Protein AF-A0A352VRL9-F1 (afdb_monomer_lite)

Structure (mmCIF, N/CA/C/O backbone):
data_AF-A0A352VRL9-F1
#
_entry.id   AF-A0A352VRL9-F1
#
loop_
_atom_site.group_PDB
_atom_site.id
_atom_site.type_symbol
_atom_site.label_atom_id
_atom_site.label_alt_id
_atom_site.label_comp_id
_atom_site.label_asym_id
_atom_site.label_entity_id
_atom_site.label_seq_id
_atom_site.pdbx_PDB_ins_code
_atom_site.Cartn_x
_atom_site.Cartn_y
_atom_site.Cartn_z
_atom_site.occupancy
_atom_site.B_iso_or_equiv
_atom_site.auth_seq_id
_atom_site.auth_comp_id
_atom_site.auth_asym_id
_atom_site.auth_atom_id
_atom_site.pdbx_PDB_model_num
ATOM 1 N N . MET A 1 1 ? -32.918 -59.573 40.817 1.00 37.94 1 MET A N 1
ATOM 2 C CA . MET A 1 1 ? -32.515 -59.338 39.415 1.00 37.94 1 MET A CA 1
ATOM 3 C C . MET A 1 1 ? -32.343 -57.843 39.234 1.00 37.94 1 MET A C 1
ATOM 5 O O . MET A 1 1 ? -33.210 -57.084 39.642 1.00 37.94 1 MET A O 1
ATOM 9 N N . VAL A 1 2 ? -31.150 -57.464 38.791 1.00 39.03 2 VAL A N 1
ATOM 10 C CA . VAL A 1 2 ? -30.606 -56.103 38.675 1.00 39.03 2 VAL A CA 1
ATOM 11 C C . VAL A 1 2 ? -31.219 -55.403 37.462 1.00 39.03 2 VAL A C 1
ATO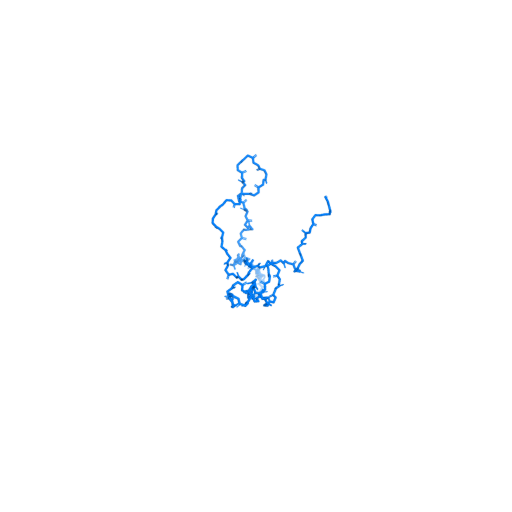M 13 O O . VAL A 1 2 ? -31.419 -56.088 36.470 1.00 39.03 2 VAL A O 1
ATOM 16 N N . THR A 1 3 ? -31.467 -54.086 37.537 1.00 39.69 3 THR A N 1
ATOM 17 C CA . THR A 1 3 ? -30.920 -53.074 36.597 1.00 39.69 3 THR A CA 1
ATOM 18 C C . THR A 1 3 ? -31.466 -51.678 36.912 1.00 39.69 3 THR A C 1
ATOM 20 O O . THR A 1 3 ? -32.622 -51.382 36.630 1.00 39.69 3 THR A O 1
ATOM 23 N N . ALA A 1 4 ? -30.612 -50.810 37.461 1.00 43.94 4 ALA A N 1
ATOM 24 C CA . ALA A 1 4 ? -30.795 -49.361 37.446 1.00 43.94 4 ALA A CA 1
ATOM 25 C C . ALA A 1 4 ? -30.023 -48.811 36.238 1.00 43.94 4 ALA A C 1
ATOM 27 O O . ALA A 1 4 ? -28.823 -49.056 36.111 1.00 43.94 4 ALA A O 1
ATOM 28 N N . ALA A 1 5 ? -30.711 -48.126 35.326 1.00 47.59 5 ALA A N 1
ATOM 29 C CA . ALA A 1 5 ? -30.103 -47.529 34.143 1.00 47.59 5 ALA A CA 1
ATOM 30 C C . ALA A 1 5 ? -29.514 -46.157 34.507 1.00 47.59 5 ALA A C 1
ATOM 32 O O . ALA A 1 5 ? -30.248 -45.240 34.869 1.00 47.59 5 ALA A O 1
ATOM 33 N N . ALA A 1 6 ? -28.191 -46.024 34.437 1.00 48.19 6 ALA A N 1
ATOM 34 C CA . ALA A 1 6 ? -27.501 -44.754 34.631 1.00 48.19 6 ALA A CA 1
ATOM 35 C C . ALA A 1 6 ? -27.432 -43.990 33.297 1.00 48.19 6 ALA A C 1
ATOM 37 O O . ALA A 1 6 ? -26.841 -44.469 32.331 1.00 48.19 6 ALA A O 1
ATOM 38 N N . LEU A 1 7 ? -28.036 -42.801 33.248 1.00 51.31 7 LEU A N 1
ATOM 39 C CA . LEU A 1 7 ? -27.875 -41.838 32.157 1.00 51.31 7 LEU A CA 1
ATOM 40 C C . LEU A 1 7 ? -26.551 -41.090 32.347 1.00 51.31 7 LEU A C 1
ATOM 42 O O . LEU A 1 7 ? -26.391 -40.330 33.301 1.00 51.31 7 LEU A O 1
ATOM 46 N N . ALA A 1 8 ? -25.600 -41.304 31.441 1.00 56.53 8 ALA A N 1
ATOM 47 C CA . ALA A 1 8 ? -24.369 -40.528 31.387 1.00 56.53 8 ALA A CA 1
ATOM 48 C C . ALA A 1 8 ? -24.637 -39.189 30.679 1.00 56.53 8 ALA A C 1
ATOM 50 O O . ALA A 1 8 ? -24.995 -39.163 29.502 1.00 56.53 8 ALA A O 1
ATOM 51 N N . VAL A 1 9 ? -24.469 -38.075 31.394 1.00 65.25 9 VAL A N 1
ATOM 52 C CA . VAL A 1 9 ? -24.470 -36.726 30.811 1.00 65.25 9 VAL A CA 1
ATOM 53 C C . VAL A 1 9 ? -23.088 -36.474 30.213 1.00 65.25 9 VAL A C 1
ATOM 55 O O . VAL A 1 9 ? -22.091 -36.449 30.931 1.00 65.25 9 VAL A O 1
ATOM 58 N N . LEU A 1 10 ? -23.022 -36.313 28.891 1.00 61.16 10 LEU A N 1
ATOM 59 C CA . LEU A 1 10 ? -21.794 -35.965 28.185 1.00 61.16 10 LEU A CA 1
ATOM 60 C C . LEU A 1 10 ? -21.612 -34.440 28.219 1.00 61.16 10 LEU A C 1
ATOM 62 O O . LEU A 1 10 ? -22.268 -33.710 27.479 1.00 61.16 10 LEU A O 1
ATOM 66 N N . SER A 1 11 ? -20.735 -33.949 29.092 1.00 66.25 11 SER A N 1
ATOM 67 C CA . SER A 1 11 ? -20.369 -32.531 29.144 1.00 66.25 11 SER A CA 1
ATOM 68 C C . SER A 1 11 ? -19.431 -32.194 27.981 1.00 66.25 11 SER A C 1
ATOM 70 O O . SER A 1 11 ? -18.267 -32.591 27.998 1.00 66.25 11 SER A O 1
ATOM 72 N N . LEU A 1 12 ? -19.905 -31.457 26.970 1.00 65.94 12 LEU A N 1
ATOM 73 C CA . LEU A 1 12 ? -19.022 -30.871 25.957 1.00 65.94 12 LEU A CA 1
ATOM 74 C C . LEU A 1 12 ? -18.236 -29.719 26.595 1.00 65.94 12 LEU A C 1
ATOM 76 O O . LEU A 1 12 ? -18.777 -28.644 26.849 1.00 65.94 12 LEU A O 1
ATOM 80 N N . SER A 1 13 ? -16.949 -29.932 26.854 1.00 66.75 13 SER A N 1
ATOM 81 C CA . SER A 1 13 ? -16.031 -28.857 27.225 1.00 66.75 13 SER A CA 1
ATOM 82 C C . SER A 1 13 ? -15.745 -27.992 25.995 1.00 66.75 13 SER A C 1
ATOM 84 O O . SER A 1 13 ? -14.982 -28.396 25.116 1.00 66.75 13 SER A O 1
ATOM 86 N N . VAL A 1 14 ? -16.350 -26.804 25.924 1.00 67.19 14 VAL A N 1
ATOM 87 C CA . VAL A 1 14 ? -15.980 -25.772 24.945 1.00 67.19 14 VAL A CA 1
ATOM 88 C C . VAL A 1 14 ? -14.626 -25.205 25.371 1.00 67.19 14 VAL A C 1
ATOM 90 O O . VAL A 1 14 ? -14.543 -24.345 26.244 1.00 67.19 14 VAL A O 1
ATOM 93 N N . GLY A 1 15 ? -13.547 -25.743 24.806 1.00 66.50 15 GLY A N 1
ATOM 94 C CA . GLY A 1 15 ? -12.219 -25.150 24.936 1.00 66.50 15 GLY A CA 1
ATOM 95 C C . GLY A 1 15 ? -12.144 -23.860 24.122 1.00 66.50 15 GLY A C 1
ATOM 96 O O . GLY A 1 15 ? -12.670 -23.792 23.009 1.00 66.50 15 GLY A O 1
ATOM 97 N N . THR A 1 16 ? -11.488 -22.831 24.653 1.00 63.62 16 THR A N 1
ATOM 98 C CA . THR A 1 16 ? -11.151 -21.645 23.862 1.00 63.62 16 THR A CA 1
ATOM 99 C C . THR A 1 16 ? -10.252 -22.072 22.701 1.00 63.62 16 THR A C 1
ATOM 101 O O . THR A 1 16 ? -9.196 -22.674 22.892 1.00 63.62 16 THR A O 1
ATOM 104 N N . THR A 1 17 ? -10.689 -21.818 21.468 1.00 65.69 17 THR A N 1
ATOM 105 C CA . THR A 1 17 ? -9.880 -22.110 20.279 1.00 65.69 17 THR A CA 1
ATOM 106 C C . THR A 1 17 ? -8.681 -21.163 20.260 1.00 65.69 17 THR A C 1
ATOM 108 O O . THR A 1 17 ? -8.854 -19.947 20.369 1.00 65.69 17 THR A O 1
ATOM 111 N N . VAL A 1 18 ? -7.465 -21.702 20.122 1.00 62.34 18 VAL A N 1
ATOM 112 C CA . VAL A 1 18 ? -6.243 -20.906 19.928 1.00 62.34 18 VAL A CA 1
ATOM 113 C C . VAL A 1 18 ? -6.411 -20.132 18.617 1.00 62.34 18 VAL A C 1
ATOM 115 O O . VAL A 1 18 ? -6.373 -20.717 17.541 1.00 62.34 18 VAL A O 1
ATOM 118 N N . GLY A 1 19 ? -6.711 -18.836 18.721 1.00 61.12 19 GLY A N 1
ATOM 119 C CA . GLY A 1 19 ? -7.095 -17.989 17.585 1.00 61.12 19 GLY A CA 1
ATOM 120 C C . GLY A 1 19 ? -8.190 -16.969 17.906 1.00 61.12 19 GLY A C 1
ATOM 121 O O . GLY A 1 19 ? -8.294 -15.964 17.213 1.00 61.12 19 GLY A O 1
ATOM 122 N N . GLN A 1 20 ? -8.957 -17.157 18.987 1.00 66.25 20 GLN A N 1
ATOM 123 C CA . GLN A 1 20 ? -9.844 -16.108 19.505 1.00 66.25 20 GLN A CA 1
ATOM 124 C C . GLN A 1 20 ? -9.052 -15.114 20.359 1.00 66.25 20 GLN A C 1
ATOM 126 O O . GLN A 1 20 ? -9.177 -15.066 21.583 1.00 66.25 20 GLN A O 1
ATOM 131 N N . THR A 1 21 ? -8.186 -14.334 19.717 1.00 64.00 21 THR A N 1
ATOM 132 C CA . THR A 1 21 ? -7.670 -13.115 20.337 1.00 64.00 21 THR A CA 1
ATOM 133 C C . THR A 1 21 ? -8.814 -12.110 20.440 1.00 64.00 21 THR A C 1
ATOM 135 O O . THR A 1 21 ? -9.674 -12.030 19.561 1.00 64.00 21 THR A O 1
ATOM 138 N N . ALA A 1 22 ? -8.864 -11.351 21.537 1.00 75.44 22 ALA A N 1
ATOM 139 C CA . ALA A 1 22 ? -9.768 -10.211 21.610 1.00 75.44 22 ALA A CA 1
ATOM 140 C C . ALA A 1 22 ? -9.530 -9.316 20.384 1.00 75.44 22 ALA A C 1
ATOM 142 O O . ALA A 1 22 ? -8.377 -9.071 20.020 1.00 75.44 22 ALA A O 1
ATOM 143 N N . ALA A 1 23 ? -10.612 -8.846 19.754 1.00 80.31 23 ALA A N 1
ATOM 144 C CA . ALA A 1 23 ? -10.515 -7.930 18.626 1.00 80.31 23 ALA A CA 1
ATOM 145 C C . ALA A 1 23 ? -9.611 -6.754 19.015 1.00 80.31 23 ALA A C 1
ATOM 147 O O . ALA A 1 23 ? -9.825 -6.111 20.049 1.00 80.31 23 ALA A O 1
ATOM 148 N N . TYR A 1 24 ? -8.575 -6.508 18.212 1.00 80.62 24 TYR A N 1
ATOM 149 C CA . TYR A 1 24 ? -7.623 -5.443 18.489 1.00 80.62 24 TYR A CA 1
ATOM 150 C C . TYR A 1 24 ? -8.361 -4.106 18.596 1.00 80.62 24 TYR A C 1
ATOM 152 O O . TYR A 1 24 ? -9.066 -3.686 17.677 1.00 80.62 24 TYR A O 1
ATOM 160 N N . ARG A 1 25 ? -8.188 -3.424 19.731 1.00 81.50 25 ARG A N 1
ATOM 161 C CA . ARG A 1 25 ? -8.711 -2.077 19.945 1.00 81.50 25 ARG A CA 1
ATOM 162 C C . ARG A 1 25 ? -7.564 -1.084 19.842 1.00 81.50 25 ARG A C 1
ATOM 164 O O . ARG A 1 25 ? -6.753 -0.987 20.758 1.00 81.50 25 ARG A O 1
ATOM 171 N N . ALA A 1 26 ? -7.535 -0.331 18.746 1.00 83.25 26 ALA A N 1
ATOM 172 C CA . ALA A 1 26 ? -6.551 0.728 18.555 1.00 83.25 26 ALA A CA 1
ATOM 173 C C . ALA A 1 26 ? -6.623 1.774 19.694 1.00 83.25 26 ALA A C 1
ATOM 175 O O . ALA A 1 26 ? -7.738 2.146 20.103 1.00 83.25 26 ALA A O 1
ATOM 176 N N . PRO A 1 27 ? -5.472 2.265 20.200 1.00 89.06 27 PRO A N 1
ATOM 177 C CA . PRO A 1 27 ? -5.422 3.397 21.122 1.00 89.06 27 PRO A CA 1
ATOM 178 C C . PRO A 1 27 ? -6.104 4.642 20.539 1.00 89.06 27 PRO A C 1
ATOM 180 O O . PRO A 1 27 ? -6.271 4.772 19.325 1.00 89.06 27 PRO A O 1
ATOM 183 N N . ARG A 1 28 ? -6.532 5.561 21.411 1.00 91.81 28 ARG A N 1
ATOM 184 C CA . ARG A 1 28 ? -7.134 6.842 21.010 1.00 91.81 28 ARG A CA 1
ATOM 185 C C . ARG A 1 28 ? -6.160 7.972 21.265 1.00 91.81 28 ARG A C 1
ATOM 187 O O . ARG A 1 28 ? -5.509 7.985 22.308 1.00 91.81 28 ARG A O 1
ATOM 194 N N . LEU A 1 29 ? -6.111 8.921 20.335 1.00 93.06 29 LEU A N 1
ATOM 195 C CA . LEU A 1 29 ? -5.282 10.106 20.488 1.00 93.06 29 LEU A CA 1
ATOM 196 C C . LEU A 1 29 ? -5.820 10.927 21.678 1.00 93.06 29 LEU A C 1
ATOM 198 O O . LEU A 1 29 ? -7.023 11.228 21.686 1.00 93.06 29 LEU A O 1
ATOM 202 N N . PRO A 1 30 ? -4.985 11.281 22.678 1.00 92.25 30 PRO A N 1
ATOM 203 C CA . PRO A 1 30 ? -5.435 11.981 23.877 1.00 92.25 30 PRO A CA 1
ATOM 204 C C . PRO A 1 30 ? -6.257 13.233 23.556 1.00 92.25 30 PRO A C 1
ATOM 206 O O . PRO A 1 30 ? -5.860 14.060 22.742 1.00 92.25 30 PRO A O 1
ATOM 209 N N . GLY A 1 31 ? -7.420 13.365 24.198 1.00 94.00 31 GLY A N 1
ATOM 210 C CA . GLY A 1 31 ? -8.328 14.496 23.982 1.00 94.00 31 GLY A CA 1
ATOM 211 C C . GLY A 1 31 ? -9.206 14.404 22.728 1.00 94.00 31 GLY A C 1
ATOM 212 O O . GLY A 1 31 ? -9.940 15.348 22.451 1.00 94.00 31 GLY A O 1
ATOM 213 N N . THR A 1 32 ? -9.181 13.292 21.982 1.00 91.81 32 THR A N 1
ATOM 214 C CA . THR A 1 32 ? -10.007 13.119 20.775 1.00 91.81 32 THR A CA 1
ATOM 215 C C . THR A 1 32 ? -10.742 11.777 20.746 1.00 91.81 32 THR A C 1
ATOM 217 O O . THR A 1 32 ? -10.422 10.843 21.481 1.00 91.81 32 THR A O 1
ATOM 220 N N . ALA A 1 33 ? -11.722 11.660 19.845 1.00 90.50 33 ALA A N 1
ATOM 221 C CA . ALA A 1 33 ? -12.360 10.385 19.518 1.00 90.50 33 ALA A CA 1
ATOM 222 C C . ALA A 1 33 ? -11.607 9.595 18.425 1.00 90.50 33 ALA A C 1
ATOM 224 O O . ALA A 1 33 ? -11.977 8.457 18.119 1.00 90.50 33 ALA A O 1
ATOM 225 N N . HIS A 1 34 ? -10.563 10.165 17.819 1.00 89.44 34 HIS A N 1
ATOM 226 C CA . HIS A 1 34 ? -9.857 9.553 16.696 1.00 89.44 34 HIS A CA 1
ATOM 227 C C . HIS A 1 34 ? -8.865 8.472 17.159 1.00 89.44 34 HIS A C 1
ATOM 229 O O . HIS A 1 34 ? -8.373 8.525 18.292 1.00 89.44 34 HIS A O 1
ATOM 235 N N . PRO A 1 35 ? -8.587 7.458 16.317 1.00 90.81 35 PRO A N 1
ATOM 236 C CA . PRO A 1 35 ? -7.489 6.527 16.561 1.00 90.81 35 PRO A CA 1
ATOM 237 C C . PRO A 1 35 ? -6.153 7.270 16.690 1.00 90.81 35 PRO A C 1
ATOM 239 O O . PRO A 1 35 ? -5.918 8.240 15.972 1.00 90.81 35 PRO A O 1
ATOM 242 N N . ASP A 1 36 ? -5.284 6.808 17.586 1.00 91.88 36 ASP A N 1
ATOM 243 C CA . ASP A 1 36 ? -3.884 7.230 17.609 1.00 91.88 36 ASP A CA 1
ATOM 244 C C . ASP A 1 36 ? -3.110 6.442 16.547 1.00 91.88 36 ASP A C 1
ATOM 246 O O . ASP A 1 36 ? -3.020 5.216 16.621 1.00 91.88 36 ASP A O 1
ATOM 250 N N . LEU A 1 37 ? -2.593 7.148 15.540 1.00 91.50 37 LEU A N 1
ATOM 251 C CA . LEU A 1 37 ? -1.813 6.577 14.437 1.00 91.50 37 LEU A CA 1
ATOM 252 C C . LEU A 1 37 ? -0.306 6.865 14.576 1.00 91.50 37 LEU A C 1
ATOM 254 O O . LEU A 1 37 ? 0.454 6.680 13.623 1.00 91.50 37 LEU A O 1
ATOM 258 N N . SER A 1 38 ? 0.141 7.340 15.740 1.00 89.94 38 SER A N 1
ATOM 259 C CA . SER A 1 38 ? 1.554 7.622 16.007 1.00 89.94 38 SER A CA 1
ATOM 260 C C . SER A 1 38 ? 2.371 6.327 16.091 1.00 89.94 38 SER A C 1
ATOM 262 O O . SER A 1 38 ? 1.934 5.348 16.692 1.00 89.94 38 SER A O 1
ATOM 264 N N . GLY A 1 39 ? 3.583 6.319 15.528 1.00 88.88 39 GLY A N 1
ATOM 265 C CA . GLY A 1 39 ? 4.497 5.174 15.598 1.00 88.88 39 GLY A CA 1
ATOM 266 C C . GLY A 1 39 ? 5.348 4.992 14.343 1.00 88.88 39 GLY A C 1
ATOM 267 O O . GLY A 1 39 ? 5.387 5.857 13.469 1.00 88.88 39 GLY A O 1
ATOM 268 N N . ILE A 1 40 ? 6.034 3.850 14.268 1.00 91.06 40 ILE A N 1
ATOM 269 C CA . ILE A 1 40 ? 6.727 3.383 13.062 1.00 91.06 40 ILE A CA 1
ATOM 270 C C . ILE A 1 40 ? 5.832 2.337 12.401 1.00 91.06 40 ILE A C 1
ATOM 272 O O . ILE A 1 40 ? 5.457 1.352 13.036 1.00 91.06 40 ILE A O 1
ATOM 276 N N . TRP A 1 41 ? 5.516 2.550 11.128 1.00 89.62 41 TRP A N 1
ATOM 277 C CA . TRP A 1 41 ? 4.686 1.657 10.328 1.00 89.62 41 TRP A CA 1
ATOM 278 C C . TRP A 1 41 ? 5.538 0.971 9.267 1.00 89.62 41 TRP A C 1
ATOM 280 O O . TRP A 1 41 ? 6.384 1.603 8.636 1.00 89.62 41 TRP A O 1
ATOM 290 N N . GLN A 1 42 ? 5.305 -0.324 9.070 1.00 91.88 42 GLN A N 1
ATOM 291 C CA . GLN A 1 42 ? 5.999 -1.125 8.072 1.00 91.88 42 GLN A CA 1
ATOM 292 C C . GLN A 1 42 ? 5.006 -2.029 7.347 1.00 91.88 42 GLN A C 1
ATOM 294 O O . GLN A 1 42 ? 4.144 -2.649 7.969 1.00 91.88 42 GLN A O 1
ATOM 299 N N . THR A 1 43 ? 5.190 -2.149 6.037 1.00 91.62 43 THR A N 1
ATOM 300 C CA . THR A 1 43 ? 4.492 -3.124 5.201 1.00 91.62 43 THR A CA 1
ATOM 301 C C . THR A 1 43 ? 5.440 -4.281 4.895 1.00 91.62 43 THR A C 1
ATOM 303 O O . THR A 1 43 ? 6.597 -4.064 4.539 1.00 91.62 43 THR A O 1
ATOM 306 N N . PHE A 1 44 ? 4.959 -5.517 5.033 1.00 92.25 44 PHE A N 1
ATOM 307 C CA . PHE A 1 44 ? 5.721 -6.740 4.725 1.00 92.25 44 PHE A CA 1
ATOM 308 C C . PHE A 1 44 ? 5.377 -7.336 3.349 1.00 92.25 44 PHE A C 1
ATOM 310 O O . PHE A 1 44 ? 5.788 -8.444 3.023 1.00 92.25 44 PHE A O 1
ATOM 317 N N . VAL A 1 45 ? 4.604 -6.599 2.555 1.00 93.75 45 VAL A N 1
ATOM 318 C CA . VAL A 1 45 ? 4.124 -6.955 1.216 1.00 93.75 45 VAL A CA 1
ATOM 319 C C . VAL A 1 45 ? 4.262 -5.742 0.292 1.00 93.75 45 VAL A C 1
ATOM 321 O O . VAL A 1 45 ? 4.571 -4.642 0.754 1.00 93.75 45 VAL A O 1
ATOM 324 N N . THR A 1 46 ? 3.995 -5.913 -1.002 1.00 95.38 46 THR A N 1
ATOM 325 C CA . THR A 1 46 ? 4.073 -4.827 -1.996 1.00 95.38 46 THR A CA 1
ATOM 326 C C . THR A 1 46 ? 2.939 -3.807 -1.885 1.00 95.38 46 THR A C 1
ATOM 328 O O . THR A 1 46 ? 2.924 -2.837 -2.632 1.00 95.38 46 THR A O 1
ATOM 331 N N . ALA A 1 47 ? 2.040 -3.943 -0.903 1.00 95.00 47 ALA A N 1
ATOM 332 C CA . ALA A 1 47 ? 1.003 -2.956 -0.607 1.00 95.00 47 ALA A CA 1
ATOM 333 C C . ALA A 1 47 ? 1.540 -1.580 -0.152 1.00 95.00 47 ALA A C 1
ATOM 335 O O . ALA A 1 47 ? 0.766 -0.663 0.103 1.00 95.00 47 ALA A O 1
ATOM 336 N N . ASN A 1 48 ? 2.864 -1.418 -0.029 1.00 93.19 48 ASN A N 1
ATOM 337 C CA . ASN A 1 48 ? 3.498 -0.105 0.091 1.00 93.19 48 ASN A CA 1
ATOM 338 C C . ASN A 1 48 ? 3.559 0.658 -1.247 1.00 93.19 48 ASN A C 1
ATOM 340 O O . ASN A 1 48 ? 3.745 1.871 -1.220 1.00 93.19 48 ASN A O 1
ATOM 344 N N . TRP A 1 49 ? 3.461 -0.043 -2.382 1.00 94.06 49 TRP A N 1
ATOM 345 C CA . TRP A 1 49 ? 3.367 0.547 -3.718 1.00 94.06 49 TRP A CA 1
ATOM 346 C C . TRP A 1 49 ? 1.930 0.936 -4.045 1.00 94.06 49 TRP A C 1
ATOM 348 O O . TRP A 1 49 ? 1.675 2.080 -4.404 1.00 94.06 49 TRP A O 1
ATOM 358 N N . ASP A 1 50 ? 1.008 -0.012 -3.888 1.00 94.25 50 ASP A N 1
ATOM 359 C CA . ASP A 1 50 ? -0.424 0.188 -4.090 1.00 94.25 50 ASP A CA 1
ATOM 360 C C . ASP A 1 50 ? -1.203 -0.761 -3.175 1.00 94.25 50 ASP A C 1
ATOM 362 O O . ASP A 1 50 ? -0.893 -1.947 -3.073 1.00 94.25 50 ASP A O 1
ATOM 366 N N . VAL A 1 51 ? -2.193 -0.223 -2.470 1.00 95.06 51 VAL A N 1
ATOM 367 C CA . VAL A 1 51 ? -3.011 -0.971 -1.511 1.00 95.06 51 VAL A CA 1
ATOM 368 C C . VAL A 1 51 ? -4.055 -1.857 -2.195 1.00 95.06 51 VAL A C 1
ATOM 370 O O . VAL A 1 51 ? -4.559 -2.783 -1.555 1.00 95.06 51 VAL A O 1
ATOM 373 N N . GLN A 1 52 ? -4.372 -1.592 -3.464 1.00 96.31 52 GLN A N 1
ATOM 374 C CA . GLN A 1 52 ? -5.182 -2.454 -4.326 1.00 96.31 52 GLN A CA 1
ATOM 375 C C . GLN A 1 52 ? -4.301 -3.493 -5.043 1.00 96.31 52 GLN A C 1
ATOM 377 O O . GLN A 1 52 ? -3.073 -3.395 -5.054 1.00 96.31 52 GLN A O 1
ATOM 382 N N . ASP A 1 53 ? -4.919 -4.512 -5.632 1.00 96.94 53 ASP A N 1
ATOM 383 C CA . ASP A 1 53 ? -4.277 -5.467 -6.528 1.00 96.94 53 ASP A CA 1
ATOM 384 C C . ASP A 1 53 ? -3.639 -4.720 -7.694 1.00 96.94 53 ASP A C 1
ATOM 386 O O . ASP A 1 53 ? -4.280 -3.910 -8.368 1.00 96.94 53 ASP A O 1
ATOM 390 N N . HIS A 1 54 ? -2.377 -5.029 -7.967 1.00 96.62 54 HIS A N 1
ATOM 391 C CA . HIS A 1 54 ? -1.621 -4.324 -8.988 1.00 96.62 54 HIS A CA 1
ATOM 392 C C . HIS A 1 54 ? -0.682 -5.260 -9.742 1.00 96.62 54 HIS A C 1
ATOM 394 O O . HIS A 1 54 ? -0.024 -6.138 -9.182 1.00 96.62 54 HIS A O 1
ATOM 400 N N . GLY A 1 55 ? -0.620 -5.058 -11.058 1.00 97.25 55 GLY A N 1
ATOM 401 C CA . GLY A 1 55 ? 0.364 -5.695 -11.925 1.00 97.25 55 GLY A CA 1
ATOM 402 C C . GLY A 1 55 ? 1.708 -4.968 -11.901 1.00 97.25 55 GLY A C 1
ATOM 403 O O . GLY A 1 55 ? 1.888 -3.959 -11.224 1.00 97.25 55 GLY A O 1
ATOM 404 N N . VAL A 1 56 ? 2.655 -5.470 -12.691 1.00 95.81 56 VAL A N 1
ATOM 405 C CA . VAL A 1 56 ? 3.930 -4.778 -12.909 1.00 95.81 56 VAL A CA 1
ATOM 406 C C . VAL A 1 56 ? 3.674 -3.480 -13.67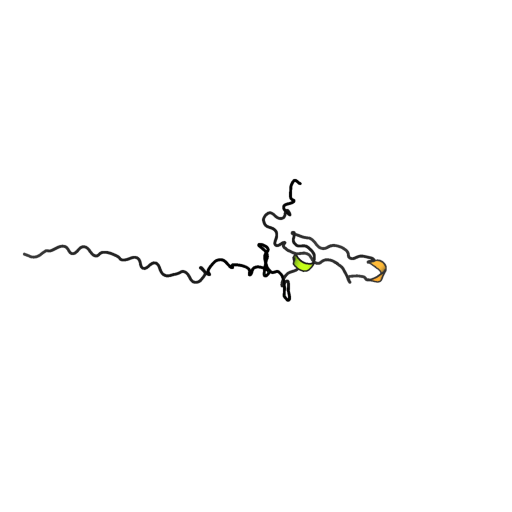6 1.00 95.81 56 VAL A C 1
ATOM 408 O O . VAL A 1 56 ? 3.020 -3.513 -14.721 1.00 95.81 56 VAL A O 1
ATOM 411 N N . GLN A 1 57 ? 4.222 -2.359 -13.202 1.00 94.38 57 GLN A N 1
ATOM 412 C CA . GLN A 1 57 ? 4.183 -1.084 -13.925 1.00 94.38 57 GLN A CA 1
ATOM 413 C C . GLN A 1 57 ? 5.588 -0.536 -14.171 1.00 94.38 57 GLN A C 1
ATOM 415 O O . GLN A 1 57 ? 6.508 -0.711 -13.367 1.00 94.38 57 GLN A O 1
ATOM 420 N N . ALA A 1 58 ? 5.751 0.144 -15.306 1.00 93.94 58 ALA A N 1
ATOM 421 C CA . ALA A 1 58 ? 6.986 0.840 -15.627 1.00 93.94 58 ALA A CA 1
ATOM 422 C C . ALA A 1 58 ? 7.200 2.024 -14.672 1.00 93.94 58 ALA A C 1
ATOM 424 O O . ALA A 1 58 ? 6.269 2.768 -14.373 1.00 93.94 58 ALA A O 1
ATOM 425 N N . GLY A 1 59 ? 8.442 2.202 -14.220 1.00 91.88 59 GLY A N 1
ATOM 426 C CA . GLY A 1 59 ? 8.832 3.368 -13.433 1.00 91.88 59 GLY A CA 1
ATOM 427 C C . GLY A 1 59 ? 8.923 4.642 -14.284 1.00 91.88 59 GLY A C 1
ATOM 428 O O . GLY A 1 59 ? 8.918 4.575 -15.515 1.00 91.88 59 GLY A O 1
ATOM 429 N N . PRO A 1 60 ? 9.041 5.823 -13.661 1.00 90.94 60 PRO A N 1
ATOM 430 C CA . PRO A 1 60 ? 9.280 7.062 -14.393 1.00 90.94 60 PRO A CA 1
ATOM 431 C C . PRO A 1 60 ? 10.673 7.061 -15.053 1.00 90.94 60 PRO A C 1
ATOM 433 O O . PRO A 1 60 ? 11.636 6.556 -14.483 1.00 90.94 60 PRO A O 1
ATOM 436 N N . PHE A 1 61 ? 10.800 7.682 -16.232 1.00 93.56 61 PHE A N 1
ATOM 437 C CA . PHE A 1 61 ? 12.078 7.868 -16.949 1.00 93.56 61 PHE A CA 1
ATOM 438 C C . PHE A 1 61 ? 12.871 6.568 -17.202 1.00 93.56 61 PHE A C 1
ATOM 440 O O . PHE A 1 61 ? 14.079 6.506 -16.937 1.00 93.56 61 PHE A O 1
ATOM 447 N N . VAL A 1 62 ? 12.207 5.535 -17.729 1.00 93.69 62 VAL A N 1
ATOM 448 C CA . VAL A 1 62 ? 12.796 4.207 -17.996 1.00 93.69 62 VAL A CA 1
ATOM 449 C C . VAL A 1 62 ? 14.089 4.257 -18.814 1.00 93.69 62 VAL A C 1
ATOM 451 O O . VAL A 1 62 ? 14.992 3.456 -18.579 1.00 93.69 62 VAL A O 1
ATOM 454 N N . GLU A 1 63 ? 14.242 5.229 -19.715 1.00 95.00 63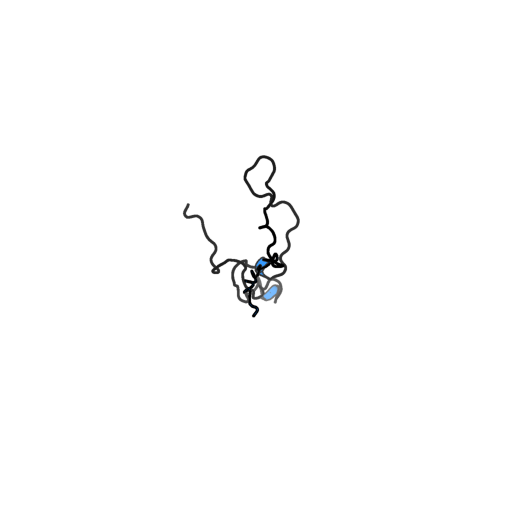 GLU A N 1
ATOM 455 C CA . GLU A 1 63 ? 15.435 5.388 -20.555 1.00 95.00 63 GLU A CA 1
ATOM 456 C C . GLU A 1 63 ? 16.680 5.788 -19.750 1.00 95.00 63 GLU A C 1
ATOM 458 O O . GLU A 1 63 ? 17.804 5.565 -20.197 1.00 95.00 63 GLU A O 1
ATOM 463 N N . ARG A 1 64 ? 16.495 6.403 -18.574 1.00 95.81 64 ARG A N 1
ATOM 464 C CA . ARG A 1 64 ? 17.586 6.869 -17.702 1.00 95.81 64 ARG A CA 1
ATOM 465 C C . ARG A 1 64 ? 17.773 5.984 -16.479 1.00 95.81 64 ARG A C 1
ATOM 467 O O . ARG A 1 64 ? 18.907 5.773 -16.059 1.00 95.81 64 ARG A O 1
ATOM 474 N N . LEU A 1 65 ? 16.672 5.521 -15.890 1.00 95.19 65 LEU A N 1
ATOM 475 C CA . LEU A 1 65 ? 16.674 4.800 -14.615 1.00 95.19 65 LEU A CA 1
ATOM 476 C C . LEU A 1 65 ? 16.572 3.278 -14.787 1.00 95.19 65 LEU A C 1
ATOM 478 O O . LEU A 1 65 ? 16.842 2.529 -13.847 1.00 95.19 65 LEU A O 1
ATOM 482 N N . GLY A 1 66 ? 16.233 2.798 -15.986 1.00 91.19 66 GLY A N 1
ATOM 483 C CA . GLY A 1 66 ? 16.012 1.380 -16.235 1.00 91.19 66 GLY A CA 1
ATOM 484 C C . GLY A 1 66 ? 14.886 0.838 -15.355 1.00 91.19 66 GLY A C 1
ATOM 485 O O . GLY A 1 66 ? 13.781 1.371 -15.348 1.00 91.19 66 GLY A O 1
ATOM 486 N N . VAL A 1 67 ? 15.175 -0.226 -14.601 1.00 91.00 67 VAL A N 1
ATOM 487 C CA . VAL A 1 67 ? 14.204 -0.873 -13.698 1.00 91.00 67 VAL A CA 1
ATOM 488 C C . VAL A 1 67 ? 14.013 -0.132 -12.370 1.00 91.00 67 VAL A C 1
ATOM 490 O O . VAL A 1 67 ? 13.109 -0.468 -11.606 1.00 91.00 67 VAL A O 1
ATOM 493 N N . TRP A 1 68 ? 14.854 0.859 -12.059 1.00 92.38 68 TRP A N 1
ATOM 494 C CA . TRP A 1 68 ? 14.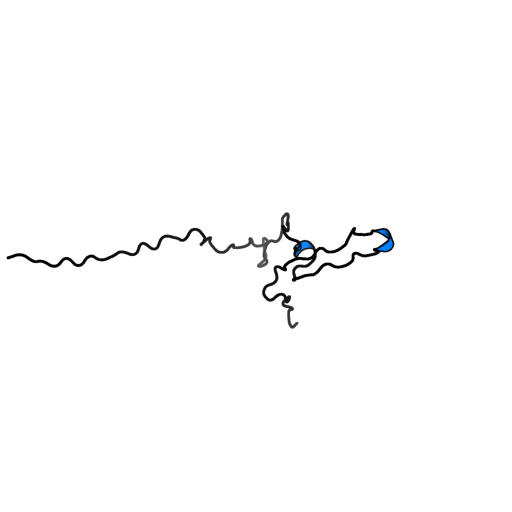735 1.604 -10.810 1.00 92.38 68 TRP A CA 1
ATOM 495 C C . TRP A 1 68 ? 13.462 2.450 -10.807 1.00 92.38 68 TRP A C 1
ATOM 497 O O . TRP A 1 68 ? 13.261 3.295 -11.674 1.00 92.38 68 TRP A O 1
ATOM 507 N N . GLY A 1 69 ? 12.608 2.215 -9.809 1.00 90.44 69 GLY A N 1
ATOM 508 C CA . GLY A 1 69 ? 11.295 2.852 -9.698 1.00 90.44 69 GLY A CA 1
ATOM 509 C C . GLY A 1 69 ? 10.160 2.086 -10.382 1.00 90.44 69 GLY A C 1
ATOM 510 O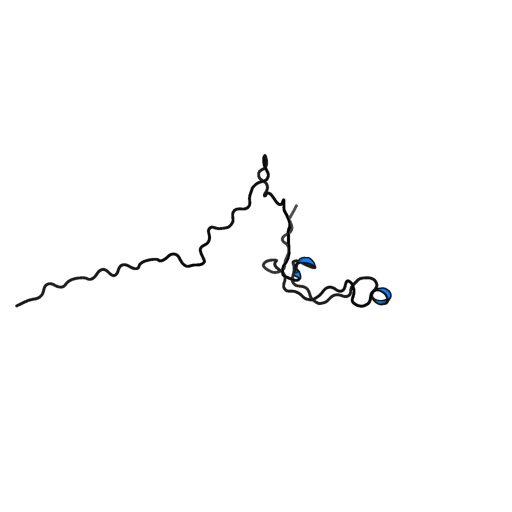 O . GLY A 1 69 ? 9.031 2.562 -10.345 1.00 90.44 69 GLY A O 1
ATOM 511 N N . ALA A 1 70 ? 10.427 0.922 -10.983 1.00 94.06 70 ALA A N 1
ATOM 512 C CA . ALA A 1 70 ? 9.372 0.048 -11.488 1.00 94.06 70 ALA A CA 1
ATOM 513 C C . ALA A 1 70 ? 8.563 -0.564 -10.334 1.00 94.06 70 ALA A C 1
ATOM 515 O O . ALA A 1 70 ? 9.139 -1.063 -9.362 1.00 94.06 70 ALA A O 1
ATOM 516 N N . GLN A 1 71 ? 7.237 -0.555 -10.468 1.00 95.31 71 GLN A N 1
ATOM 517 C CA . GLN A 1 71 ? 6.329 -1.146 -9.492 1.00 95.31 71 GLN A CA 1
ATOM 518 C C . GLN A 1 71 ? 6.265 -2.667 -9.702 1.00 95.31 71 GLN A C 1
ATOM 520 O O . GLN A 1 71 ? 5.930 -3.111 -10.806 1.00 95.31 71 GLN A O 1
ATOM 525 N N . PRO A 1 72 ? 6.574 -3.485 -8.680 1.00 94.69 72 PRO A N 1
ATOM 526 C CA . PRO A 1 72 ? 6.384 -4.930 -8.741 1.00 94.69 72 PRO A CA 1
ATOM 527 C C . PRO A 1 72 ? 4.893 -5.280 -8.677 1.00 94.69 72 PRO A C 1
ATOM 529 O O . PRO A 1 72 ? 4.115 -4.524 -8.115 1.00 94.69 72 PRO A O 1
ATOM 532 N N . ALA A 1 73 ? 4.501 -6.444 -9.199 1.00 97.25 73 ALA A N 1
ATOM 533 C CA . ALA A 1 73 ? 3.138 -6.944 -9.017 1.00 97.25 73 ALA A CA 1
ATOM 534 C C . ALA A 1 73 ? 2.867 -7.345 -7.555 1.00 97.25 73 ALA A C 1
ATOM 536 O O . ALA A 1 73 ? 3.785 -7.765 -6.842 1.00 97.25 73 ALA A O 1
ATOM 537 N N . GLY A 1 74 ? 1.604 -7.273 -7.135 1.00 96.44 74 GLY A N 1
ATOM 538 C CA . GLY A 1 74 ? 1.187 -7.502 -5.758 1.00 96.44 74 GLY A CA 1
ATOM 539 C C . GLY A 1 74 ? -0.299 -7.772 -5.580 1.00 96.44 74 GLY A C 1
ATOM 540 O O . GLY A 1 74 ? -1.125 -7.214 -6.297 1.00 96.44 74 GLY A O 1
ATOM 541 N N . GLN A 1 75 ? -0.627 -8.591 -4.578 1.00 96.00 75 GLN A N 1
ATOM 542 C CA . GLN A 1 75 ? -1.988 -8.678 -4.052 1.00 96.00 75 GLN A CA 1
ATOM 543 C C . GLN A 1 75 ? -2.233 -7.492 -3.112 1.00 96.00 75 GLN A C 1
ATOM 545 O O . GLN A 1 75 ? -1.410 -7.201 -2.236 1.00 96.00 75 GLN A O 1
ATOM 550 N N . GLY A 1 76 ? -3.365 -6.831 -3.295 1.00 94.69 76 GLY A N 1
ATOM 551 C CA . GLY A 1 76 ? -3.869 -5.763 -2.459 1.00 94.69 76 GLY A CA 1
ATOM 552 C C . GLY A 1 76 ? -4.365 -6.249 -1.101 1.00 94.69 76 GLY A C 1
ATOM 553 O O . GLY A 1 76 ? -4.549 -7.438 -0.835 1.00 94.69 76 GLY A O 1
ATOM 554 N N . VAL A 1 77 ? -4.583 -5.277 -0.222 1.00 94.56 77 VAL A N 1
ATOM 555 C CA . VAL A 1 77 ? -5.118 -5.460 1.135 1.00 94.56 77 VAL A CA 1
ATOM 556 C C . VAL A 1 77 ? -6.522 -4.865 1.288 1.00 94.56 77 VAL A C 1
ATOM 558 O O . VAL A 1 77 ? -7.114 -4.963 2.360 1.00 94.56 77 VAL A O 1
ATOM 561 N N . VAL A 1 78 ? -7.054 -4.239 0.232 1.00 94.81 78 VAL A N 1
ATOM 562 C CA . VAL A 1 78 ? -8.409 -3.677 0.201 1.00 94.81 78 VAL A CA 1
ATOM 563 C C . VAL A 1 78 ? -9.422 -4.790 -0.061 1.00 94.81 78 VAL A C 1
ATOM 565 O O . VAL A 1 78 ? -9.374 -5.467 -1.086 1.00 94.81 78 VAL A O 1
AT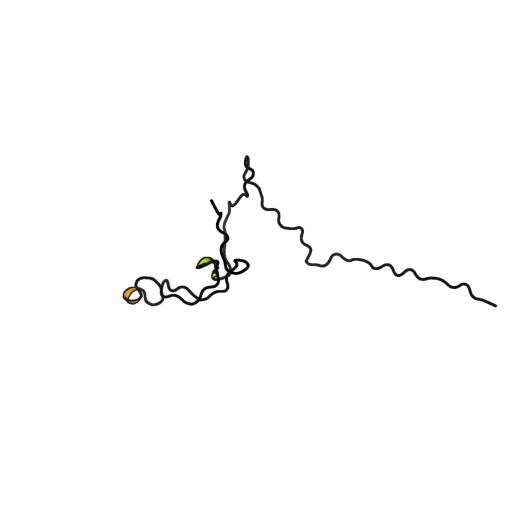OM 568 N N . GLU A 1 79 ? -10.369 -4.970 0.857 1.00 92.94 79 GLU A N 1
ATOM 569 C CA . GLU A 1 79 ? -11.468 -5.920 0.678 1.00 92.94 79 GLU A CA 1
ATOM 570 C C . GLU A 1 79 ? -12.288 -5.578 -0.573 1.00 92.94 79 GLU A C 1
ATOM 572 O O . GLU A 1 79 ? -12.696 -4.437 -0.773 1.00 92.94 79 GLU A O 1
ATOM 577 N N . GLY A 1 80 ? -12.514 -6.568 -1.441 1.00 94.75 80 GLY A N 1
ATOM 578 C CA . GLY A 1 80 ? -13.208 -6.357 -2.718 1.00 94.75 80 GLY A CA 1
ATOM 579 C C . GLY A 1 80 ? -12.418 -5.542 -3.750 1.00 94.75 80 GLY A C 1
ATOM 580 O O . GLY A 1 80 ? -12.935 -5.310 -4.838 1.00 94.75 80 GLY A O 1
ATOM 581 N N . ASN A 1 81 ? -11.177 -5.158 -3.434 1.00 96.12 81 ASN A N 1
ATOM 582 C CA . ASN A 1 81 ? -10.258 -4.422 -4.296 1.00 96.12 81 ASN A CA 1
ATOM 583 C C . ASN A 1 81 ? -10.723 -3.021 -4.750 1.00 96.12 81 ASN A C 1
ATOM 585 O O . ASN A 1 81 ? -10.214 -2.490 -5.729 1.00 96.12 81 ASN A O 1
ATOM 589 N N . GLU A 1 82 ? -11.664 -2.404 -4.039 1.00 94.94 82 GLU A N 1
ATOM 590 C CA . GLU A 1 82 ? -12.181 -1.070 -4.363 1.00 94.94 82 GLU A CA 1
ATOM 591 C C . GLU A 1 82 ? -12.101 -0.177 -3.122 1.00 94.94 82 GLU A C 1
ATOM 593 O O . GLU A 1 82 ? -12.589 -0.545 -2.050 1.00 94.94 82 GLU A O 1
ATOM 598 N N . ILE A 1 83 ? -11.473 0.998 -3.238 1.00 93.19 83 ILE A N 1
ATOM 599 C CA . ILE A 1 83 ? -11.370 1.925 -2.104 1.00 93.19 83 ILE A CA 1
ATOM 600 C C . ILE A 1 83 ? -12.736 2.589 -1.885 1.00 93.19 83 ILE A C 1
ATOM 602 O O . ILE A 1 83 ? -13.243 3.258 -2.784 1.00 93.19 83 ILE A O 1
ATOM 606 N N . PRO A 1 84 ? -13.333 2.479 -0.686 1.00 88.44 84 PRO A N 1
ATOM 607 C CA . PRO A 1 84 ? -14.596 3.140 -0.412 1.00 88.44 84 PRO A CA 1
ATOM 608 C C . PRO A 1 84 ? -14.375 4.646 -0.253 1.00 88.44 84 PRO A C 1
ATOM 610 O O . PRO A 1 84 ? -13.733 5.111 0.694 1.00 88.44 84 PRO A O 1
ATOM 613 N N . TYR A 1 85 ? -14.950 5.421 -1.166 1.00 87.38 85 TYR A N 1
ATOM 614 C CA . TYR A 1 85 ? -14.994 6.875 -1.069 1.00 87.38 85 TYR A CA 1
ATOM 615 C C . TYR A 1 85 ? -16.233 7.326 -0.293 1.00 87.38 85 TYR A C 1
ATOM 617 O O . TYR A 1 85 ? -17.279 6.675 -0.307 1.00 87.38 85 TYR A O 1
ATOM 625 N N . ARG A 1 86 ? -16.119 8.455 0.414 1.00 89.50 86 ARG A N 1
ATOM 626 C CA . ARG A 1 86 ? -17.297 9.093 1.012 1.00 89.50 86 ARG A CA 1
ATOM 627 C C . ARG A 1 86 ? -18.130 9.723 -0.108 1.00 89.50 86 ARG A C 1
ATOM 629 O O . ARG A 1 86 ? -17.511 10.310 -0.991 1.00 89.50 86 ARG A O 1
ATOM 636 N N . PRO A 1 87 ? -19.472 9.618 -0.061 1.00 84.25 87 PRO A N 1
ATOM 637 C CA . PRO A 1 87 ? -20.341 10.238 -1.057 1.00 84.25 87 PRO A CA 1
ATOM 638 C C . PRO A 1 87 ? -20.093 11.745 -1.155 1.00 84.25 87 PRO A C 1
ATOM 640 O O . PRO A 1 87 ? -19.696 12.208 -2.205 1.00 84.25 87 PRO A O 1
ATOM 643 N N . GLU A 1 88 ? -20.205 12.478 -0.052 1.00 72.38 88 GLU A N 1
ATOM 644 C CA . GLU A 1 88 ? -19.705 13.842 0.167 1.00 72.38 88 GLU A CA 1
ATOM 645 C C . GLU A 1 88 ? -19.803 14.142 1.669 1.00 72.38 88 GLU A C 1
ATOM 647 O O . GLU A 1 88 ? -20.733 13.600 2.317 1.00 72.38 88 GLU A O 1
#

Sequence (88 aa):
MVTAAALAVLSLSVGTTVGQTAAYRAPRLPGTAHPDLSGIWQTFVTANWDVQDHGVQAGPFVERLGVWGAQPAGQGVVEGNEIPYRPE

pLDDT: mean 83.56, std 16.03, range [37.94, 97.25]

Radius of gyration: 26.91 Å; chains: 1; bounding box: 50×74×60 Å

Secondary structure (DSSP, 8-state):
--------------PPPTT-PPPP---B-TTSSSB---S----SSGGGT-SS-B--BPPTTHHHHTTTTPBPPB---SGGG-------

Foldseek 3Di:
DDDDDDDDDDDDPPDDPPPPDPDDDAPCDPPDPHGDPDDDDDDPWLCVVPQAFDDWAQAPPCVPQPCVRIRHGGHHPDVVRDDDDDPD